Protein AF-A0AB74CRZ7-F1 (afdb_monomer)

Radius of gyration: 23.8 Å; Cα contacts (8 Å, |Δi|>4): 41; chains: 1; bounding box: 51×30×82 Å

Foldseek 3Di:
DPPPPPVVVVVVVVVVVVCVPPPPPDPDPPDVCVVVPQDPVRLVVLVVVLLVVCVVVLQQDPVVSQVVCPDPPHDPPNNVSCPPPCVVVSHVSSPVSVVVVVVVVVVVD

pLDDT: mean 73.15, std 17.78, range [40.53, 93.25]

Organism: Enterococcus faecium (NCBI:txid1352)

Secondary structure (DSSP, 8-state):
--SSHHHHHHHHHHHHHHGGGS-----SS--HHHHS---HHHHHHHHHHHHHHHHHTT---HHHHHHHHTSTTSPTTHHHHHHTT-HHHHHHHHHHHHHHHHHHHHHT-

Mean predicted aligned error: 14.37 Å

Solvent-accessible surface area (backbone atoms only — not comparable to full-atom values): 6607 Å² total; per-residue (Å²): 144,75,79,71,64,64,62,56,53,53,53,53,52,52,53,57,63,62,53,74,74,54,82,82,79,65,71,88,82,56,58,66,62,71,77,66,47,70,50,80,66,52,52,52,49,54,52,50,52,52,52,49,51,38,61,77,68,64,43,57,47,66,62,64,55,50,56,49,47,74,37,94,84,40,68,86,66,50,54,58,52,45,70,57,90,39,38,67,60,54,47,53,51,26,47,48,51,43,53,53,53,52,54,54,65,61,71,77,110

Nearest PDB structures (foldseek):
  4u87-assembly1_A-2  TM=7.394E-01  e=2.877E-01  Streptococcus agalactiae
  3dky-assembly1_D  TM=7.103E-01  e=3.057E-01  Streptococcus agalactiae

Sequence (109 aa):
MFFYYSTLFDSRFKTLQQNHNADIETFGGFDLESCLALSTGDKRQALRDMLAFISENEIMHLKDFADYRMSEEAPAGWFELLTERNTLFIKEYIKSNWQKQQNLRGSEK

InterPro domains:
  IPR053923 Replication protein RepB, C-terminal domain [PF21861] (40-99)

Structure (mmCIF, N/CA/C/O backbone):
data_AF-A0AB74CRZ7-F1
#
_entry.id   AF-A0AB74CRZ7-F1
#
loop_
_atom_site.group_PDB
_atom_site.id
_atom_site.type_symbol
_atom_site.label_atom_id
_atom_site.label_alt_id
_atom_site.label_comp_id
_atom_site.label_asym_id
_atom_site.label_entity_id
_atom_site.label_seq_id
_atom_site.pdbx_PDB_ins_code
_atom_site.Cartn_x
_atom_site.Cartn_y
_atom_site.Cartn_z
_atom_site.occupancy
_atom_site.B_iso_or_equiv
_atom_site.auth_seq_id
_atom_site.auth_comp_id
_atom_site.auth_asym_id
_atom_site.auth_atom_id
_atom_site.pdbx_PDB_model_num
ATOM 1 N N . MET A 1 1 ? 14.465 -19.702 -58.037 1.00 49.44 1 MET A N 1
ATOM 2 C CA . MET A 1 1 ? 15.405 -18.879 -57.246 1.00 49.44 1 MET A CA 1
ATOM 3 C C . MET A 1 1 ? 14.619 -18.004 -56.261 1.00 49.44 1 MET A C 1
ATOM 5 O O . MET A 1 1 ? 14.553 -16.807 -56.449 1.00 49.44 1 MET A O 1
ATOM 9 N N . PHE A 1 2 ? 13.959 -18.600 -55.256 1.00 44.34 2 PHE A N 1
ATOM 10 C CA . PHE A 1 2 ? 13.186 -17.861 -54.229 1.00 44.34 2 PHE A CA 1
ATOM 11 C C . PHE A 1 2 ? 13.250 -18.494 -52.821 1.00 44.34 2 PHE A C 1
ATOM 13 O O . PHE A 1 2 ? 12.661 -17.969 -51.886 1.00 44.34 2 PHE A O 1
ATOM 20 N N . PHE A 1 3 ? 14.003 -19.583 -52.627 1.00 40.53 3 PHE A N 1
ATOM 21 C CA . PHE A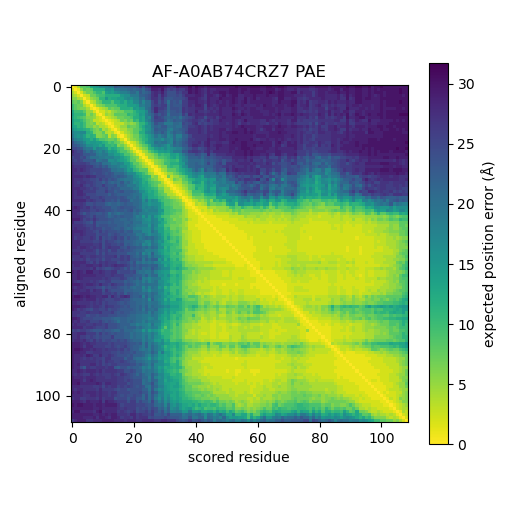 1 3 ? 14.026 -20.320 -51.352 1.00 40.53 3 PHE A CA 1
ATOM 22 C C . PHE A 1 3 ? 15.153 -19.909 -50.385 1.00 40.53 3 PHE A C 1
ATOM 24 O O . PHE A 1 3 ? 15.201 -20.412 -49.270 1.00 40.53 3 PHE A O 1
ATOM 31 N N . TYR A 1 4 ? 16.039 -18.980 -50.765 1.00 46.47 4 TYR A N 1
ATOM 32 C CA . TYR A 1 4 ? 17.179 -18.575 -49.921 1.00 46.47 4 TYR A CA 1
ATOM 33 C C . TYR A 1 4 ? 16.879 -17.430 -48.938 1.00 46.47 4 TYR A C 1
ATOM 35 O O . TYR A 1 4 ? 17.609 -17.260 -47.967 1.00 46.47 4 TYR A O 1
ATOM 43 N N . TYR A 1 5 ? 15.811 -16.651 -49.143 1.00 46.53 5 TYR A N 1
ATOM 44 C CA . TYR A 1 5 ? 15.523 -15.493 -48.283 1.00 46.53 5 TYR A CA 1
ATOM 45 C C . TYR A 1 5 ? 14.850 -15.857 -46.950 1.00 46.53 5 TYR A C 1
ATOM 47 O O . TYR A 1 5 ? 14.971 -15.106 -45.986 1.00 46.53 5 TYR A O 1
ATOM 55 N N . SER A 1 6 ? 14.175 -17.010 -46.862 1.00 50.03 6 SER A N 1
ATOM 56 C CA . SER A 1 6 ? 13.414 -17.389 -45.662 1.00 50.03 6 SER A CA 1
ATOM 57 C C . SER A 1 6 ? 14.305 -17.863 -44.509 1.00 50.03 6 SER A C 1
ATOM 59 O O . SER A 1 6 ? 14.025 -17.539 -43.360 1.00 50.03 6 SER A O 1
ATOM 61 N N . THR A 1 7 ? 15.397 -18.574 -44.794 1.00 50.66 7 THR A N 1
ATOM 62 C CA . THR A 1 7 ? 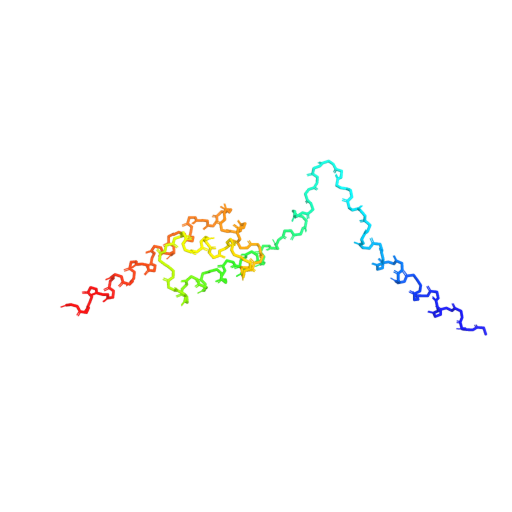16.315 -19.092 -43.760 1.00 50.66 7 THR A CA 1
ATOM 63 C C . THR A 1 7 ? 17.274 -18.023 -43.234 1.00 50.66 7 THR A C 1
ATOM 65 O O . THR A 1 7 ? 17.690 -18.068 -42.074 1.00 50.66 7 THR A O 1
ATOM 68 N N . LEU A 1 8 ? 17.599 -17.025 -44.064 1.00 55.84 8 LEU A N 1
ATOM 69 C CA . LEU A 1 8 ? 18.451 -15.904 -43.674 1.00 55.84 8 LEU A CA 1
ATOM 70 C C . LEU A 1 8 ? 17.721 -14.931 -42.732 1.00 55.84 8 LEU A C 1
ATOM 72 O O . LEU A 1 8 ? 18.338 -14.398 -41.814 1.00 55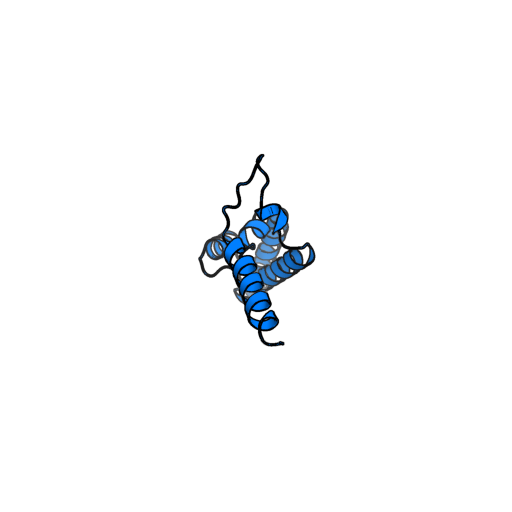.84 8 LEU A O 1
ATOM 76 N N . PHE A 1 9 ? 16.413 -14.725 -42.925 1.00 52.53 9 PHE A N 1
ATOM 77 C CA . PHE A 1 9 ? 15.594 -13.892 -42.037 1.00 52.53 9 PHE A CA 1
ATOM 78 C C . PHE A 1 9 ? 15.482 -14.500 -40.628 1.00 52.53 9 PHE A C 1
ATOM 80 O O . PHE A 1 9 ? 15.709 -13.806 -39.638 1.00 52.53 9 PHE A O 1
ATOM 87 N N . ASP A 1 10 ? 15.243 -15.812 -40.547 1.00 55.56 10 ASP A N 1
ATOM 88 C CA . ASP A 1 10 ? 15.137 -16.553 -39.283 1.00 55.56 10 ASP A CA 1
ATOM 89 C C . ASP A 1 10 ? 16.464 -16.575 -38.501 1.00 55.56 10 ASP A C 1
ATOM 91 O O . ASP A 1 10 ? 16.511 -16.285 -37.304 1.00 55.56 10 ASP A O 1
ATOM 95 N N . SER A 1 11 ? 17.582 -16.792 -39.205 1.00 54.06 11 SER A N 1
ATOM 96 C CA . SER A 1 11 ? 18.915 -16.812 -38.587 1.00 54.06 11 SER A CA 1
ATOM 97 C C . SER A 1 11 ? 19.299 -15.459 -37.976 1.00 54.06 11 SER A C 1
ATOM 99 O O . SER A 1 11 ? 19.891 -15.422 -36.897 1.00 54.06 11 SER A O 1
ATOM 101 N N . ARG A 1 12 ? 18.928 -14.337 -38.617 1.00 55.69 12 ARG A N 1
ATOM 102 C CA . ARG A 1 12 ? 19.191 -12.992 -38.072 1.00 55.69 12 ARG A CA 1
ATOM 103 C C . ARG A 1 12 ? 18.328 -12.676 -36.853 1.00 55.69 12 ARG A C 1
ATOM 105 O O . ARG A 1 12 ? 18.826 -12.054 -35.914 1.00 55.69 12 ARG A O 1
ATOM 112 N N . PHE A 1 13 ? 17.079 -13.135 -36.829 1.00 54.59 13 PHE A N 1
ATOM 113 C CA . PHE A 1 13 ? 16.198 -12.963 -35.672 1.00 54.59 13 PHE A CA 1
ATOM 114 C C . PHE A 1 13 ? 16.705 -13.761 -34.462 1.00 54.59 13 PHE A C 1
ATOM 116 O O . PHE A 1 13 ? 16.765 -13.246 -33.346 1.00 54.59 13 PHE A O 1
ATOM 123 N N . LYS A 1 14 ? 17.203 -14.978 -34.704 1.00 51.62 14 LYS A N 1
ATOM 124 C CA . LYS A 1 14 ? 17.791 -15.833 -33.668 1.00 51.62 14 LYS A CA 1
ATOM 125 C C . LYS A 1 14 ? 19.090 -15.262 -33.087 1.00 51.62 14 LYS A C 1
ATOM 127 O O . LYS A 1 14 ? 19.294 -15.337 -31.878 1.00 51.62 14 LYS A O 1
ATOM 132 N N . THR A 1 15 ? 19.929 -14.616 -33.907 1.00 47.97 15 THR A N 1
ATOM 133 C CA . THR A 1 15 ? 21.114 -13.892 -33.407 1.00 47.97 15 THR A CA 1
ATOM 134 C C . THR A 1 15 ? 20.766 -12.630 -32.616 1.00 47.97 15 THR A C 1
ATOM 136 O O . THR A 1 15 ? 21.487 -12.295 -31.682 1.00 47.97 15 THR A O 1
ATOM 139 N N . LEU A 1 16 ? 19.668 -11.935 -32.933 1.00 50.59 16 LEU A N 1
ATOM 140 C CA . LEU A 1 16 ? 19.217 -10.787 -32.133 1.00 50.59 16 LEU A CA 1
ATOM 141 C C . LEU A 1 16 ? 18.705 -11.238 -30.760 1.00 50.59 16 LEU A C 1
ATOM 143 O O . LEU A 1 16 ? 19.012 -10.604 -29.757 1.00 50.59 16 LEU A O 1
ATOM 147 N N . GLN A 1 17 ? 17.999 -12.369 -30.704 1.00 50.69 17 GLN A N 1
ATOM 148 C CA . GLN A 1 17 ? 17.476 -12.914 -29.452 1.00 50.69 17 GLN A CA 1
ATOM 149 C C . GLN A 1 17 ? 18.581 -13.497 -28.549 1.00 50.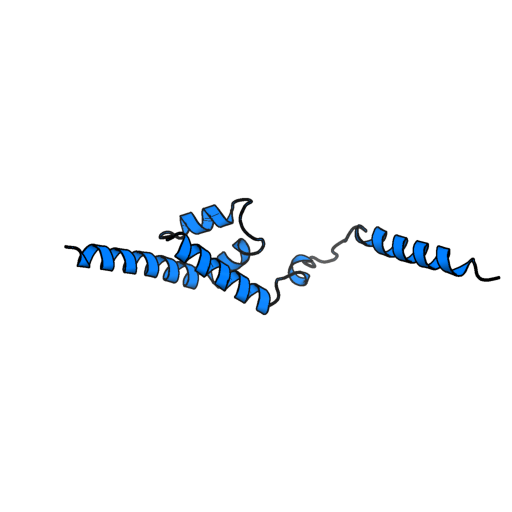69 17 GLN A C 1
ATOM 151 O O . GLN A 1 17 ? 18.500 -13.367 -27.332 1.00 50.69 17 GLN A O 1
ATOM 156 N N . GLN A 1 18 ? 19.642 -14.091 -29.117 1.00 45.41 18 GLN A N 1
ATOM 157 C CA . GLN A 1 18 ? 20.776 -14.602 -28.329 1.00 45.41 18 GLN A CA 1
ATOM 158 C C . GLN A 1 18 ? 21.708 -13.515 -27.773 1.00 45.41 18 GLN A C 1
ATOM 160 O O . GLN A 1 18 ? 22.379 -13.766 -26.777 1.00 45.41 18 GLN A O 1
ATOM 165 N N . ASN A 1 19 ? 21.729 -12.308 -28.348 1.00 44.28 19 ASN A N 1
ATOM 166 C CA . ASN A 1 19 ? 22.524 -11.195 -27.812 1.00 44.28 19 ASN A CA 1
ATOM 167 C C . ASN A 1 19 ? 21.872 -10.499 -26.608 1.00 44.28 19 ASN A C 1
ATOM 169 O O . ASN A 1 19 ? 22.483 -9.609 -26.025 1.00 44.28 19 ASN A O 1
ATOM 173 N N . HIS A 1 20 ? 20.664 -10.900 -26.193 1.00 46.53 20 HIS A N 1
ATOM 174 C CA . HIS A 1 20 ? 20.037 -10.306 -25.011 1.00 46.53 20 HIS A CA 1
ATOM 175 C C . HIS A 1 20 ? 20.680 -10.757 -23.686 1.00 46.53 20 HIS A C 1
ATOM 177 O O . HIS A 1 20 ? 20.440 -10.132 -22.658 1.00 46.53 20 HIS A O 1
ATOM 183 N N . ASN A 1 21 ? 21.534 -11.788 -23.737 1.00 46.75 21 ASN A N 1
ATOM 184 C CA . ASN A 1 21 ? 22.346 -12.270 -22.617 1.00 46.75 21 ASN A CA 1
ATOM 185 C C . ASN A 1 21 ? 23.833 -11.895 -22.773 1.00 46.75 21 ASN A C 1
ATOM 187 O O . ASN A 1 21 ? 24.687 -12.530 -22.159 1.00 46.75 21 ASN A O 1
ATOM 191 N N . ALA A 1 22 ? 24.158 -10.932 -23.643 1.00 47.00 22 ALA A N 1
ATOM 192 C CA . ALA A 1 22 ? 25.505 -10.384 -23.709 1.00 47.00 22 ALA A CA 1
ATOM 193 C C . ALA A 1 22 ? 25.770 -9.589 -22.425 1.00 47.00 22 ALA A C 1
ATOM 195 O O . ALA A 1 22 ? 24.954 -8.744 -22.058 1.00 47.00 22 ALA A O 1
ATOM 196 N N . ASP A 1 23 ? 26.884 -9.902 -21.762 1.00 49.09 23 ASP A N 1
ATOM 197 C CA . ASP A 1 23 ? 27.401 -9.229 -20.572 1.00 49.09 23 ASP A CA 1
ATOM 198 C C . ASP A 1 23 ? 27.146 -7.718 -20.629 1.00 49.09 23 ASP A C 1
ATOM 200 O O . ASP A 1 23 ? 27.758 -6.984 -21.411 1.00 49.09 23 ASP A O 1
ATOM 204 N N . ILE A 1 24 ? 26.205 -7.251 -19.806 1.00 53.56 24 ILE A N 1
ATOM 205 C CA . ILE A 1 24 ? 25.954 -5.825 -19.631 1.00 53.56 24 ILE A CA 1
ATOM 206 C C . ILE A 1 24 ? 27.074 -5.301 -18.732 1.00 53.56 24 ILE A C 1
ATOM 208 O O . ILE A 1 24 ? 26.947 -5.249 -17.511 1.00 53.56 24 ILE A O 1
ATOM 212 N N . GLU A 1 25 ? 28.204 -4.938 -19.335 1.00 54.19 25 GLU A N 1
ATOM 213 C CA . GLU A 1 25 ? 29.272 -4.234 -18.631 1.00 54.19 25 GLU A CA 1
ATOM 214 C C . GLU A 1 25 ? 28.845 -2.779 -18.388 1.00 54.19 25 GLU A C 1
ATOM 216 O O . GLU A 1 25 ? 28.848 -1.928 -19.281 1.00 54.19 25 GLU A O 1
ATOM 221 N N . THR A 1 26 ? 28.448 -2.477 -17.151 1.00 45.94 26 THR A N 1
ATOM 222 C CA . THR A 1 26 ? 28.147 -1.111 -16.714 1.00 45.94 26 THR A CA 1
ATOM 223 C C . THR A 1 26 ? 29.447 -0.317 -16.570 1.00 45.94 26 THR A C 1
ATOM 225 O O . THR A 1 26 ? 30.165 -0.448 -15.577 1.00 45.94 26 THR A O 1
ATOM 228 N N . PHE A 1 27 ? 29.763 0.544 -17.536 1.00 48.69 27 PHE A N 1
ATOM 229 C CA . PHE A 1 27 ? 30.861 1.503 -17.397 1.00 48.69 27 PHE A CA 1
ATOM 230 C C . PHE A 1 27 ? 30.405 2.726 -16.581 1.00 48.69 27 PHE A C 1
ATOM 232 O O . PHE A 1 27 ? 29.407 3.365 -16.902 1.00 48.69 27 PHE A O 1
ATOM 239 N N . GLY A 1 28 ? 31.156 3.079 -15.530 1.00 49.94 28 GLY A N 1
ATOM 240 C CA . GLY A 1 28 ? 31.036 4.381 -14.854 1.00 49.94 28 GLY A CA 1
ATOM 241 C C . GLY A 1 28 ? 29.961 4.519 -13.768 1.00 49.94 28 GLY A C 1
ATOM 242 O O . GLY A 1 28 ? 29.515 5.635 -13.520 1.00 49.94 28 GLY A O 1
ATOM 243 N N . GLY A 1 29 ? 29.539 3.430 -13.112 1.00 53.00 29 GLY A N 1
ATOM 244 C CA . GLY A 1 29 ? 28.496 3.498 -12.071 1.00 53.00 29 GLY A CA 1
ATOM 245 C C . GLY A 1 29 ? 27.102 3.793 -12.631 1.00 53.00 29 GLY A C 1
ATOM 246 O O . GLY A 1 29 ? 26.237 4.298 -11.920 1.00 53.00 29 GLY A O 1
ATOM 247 N N . PHE A 1 30 ? 26.906 3.515 -13.922 1.00 47.53 30 PHE A N 1
ATOM 248 C CA . PHE A 1 30 ? 25.617 3.600 -14.584 1.00 47.53 30 PHE A CA 1
ATOM 249 C C . PHE A 1 30 ? 24.687 2.526 -14.017 1.00 47.53 30 PHE A C 1
ATOM 251 O O . PHE A 1 30 ? 24.899 1.332 -14.230 1.00 47.53 30 PHE A O 1
ATOM 258 N N . ASP A 1 31 ? 23.687 2.970 -13.265 1.00 54.94 31 ASP A N 1
ATOM 259 C CA . ASP A 1 31 ? 22.699 2.106 -12.641 1.00 54.94 31 ASP A CA 1
ATOM 260 C C . ASP A 1 31 ? 21.628 1.706 -13.665 1.00 54.94 31 ASP A C 1
ATOM 262 O O . ASP A 1 31 ? 20.781 2.515 -14.055 1.00 54.94 31 ASP A O 1
ATOM 266 N N . LEU A 1 32 ? 21.687 0.458 -14.134 1.00 48.12 32 LEU A N 1
ATOM 267 C CA . LEU A 1 32 ? 20.711 -0.092 -15.076 1.00 48.12 32 LEU A CA 1
ATOM 268 C C . LEU A 1 32 ? 19.295 -0.118 -14.462 1.00 48.12 32 LEU A C 1
ATOM 270 O O . LEU A 1 32 ? 18.318 0.064 -15.191 1.00 48.12 32 LEU A O 1
ATOM 274 N N . GLU A 1 33 ? 19.190 -0.242 -13.132 1.00 53.44 33 GLU A N 1
ATOM 275 C CA . GLU A 1 33 ? 17.927 -0.202 -12.377 1.00 53.44 33 GLU A CA 1
ATOM 276 C C . GLU A 1 33 ? 17.233 1.158 -12.501 1.00 53.44 33 GLU A C 1
ATOM 278 O O . GLU A 1 33 ? 16.015 1.225 -12.630 1.00 53.44 33 GLU A O 1
ATOM 283 N N . SER A 1 34 ? 17.987 2.259 -12.570 1.00 53.56 34 SER A N 1
ATOM 284 C CA . SER A 1 34 ? 17.441 3.602 -12.819 1.00 53.56 34 SER A CA 1
ATOM 285 C C . SER A 1 34 ? 16.768 3.718 -14.195 1.00 53.56 34 SER A C 1
ATOM 287 O O . SER A 1 34 ? 15.791 4.450 -14.362 1.00 53.56 34 SER A O 1
ATOM 289 N N . CYS A 1 35 ? 17.248 2.957 -15.185 1.00 44.66 35 CYS A N 1
ATOM 290 C CA . CYS A 1 35 ? 16.675 2.908 -16.532 1.00 44.66 35 CYS A CA 1
ATOM 291 C C . CYS A 1 35 ? 15.438 1.990 -16.607 1.00 44.66 35 CYS A C 1
ATOM 293 O O . CYS A 1 35 ? 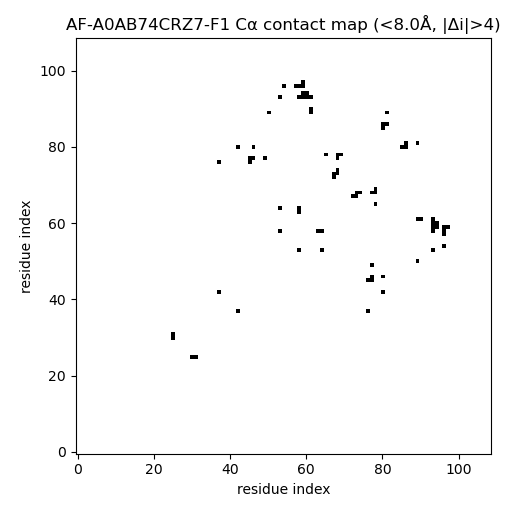14.542 2.216 -17.418 1.00 44.66 35 CYS A O 1
ATOM 295 N N . LEU A 1 36 ? 15.377 0.983 -15.729 1.00 52.53 36 LEU A N 1
ATOM 296 C CA . LEU A 1 36 ? 14.225 0.100 -15.513 1.00 52.53 36 LEU A CA 1
ATOM 297 C C . LEU A 1 36 ? 13.274 0.617 -14.422 1.00 52.53 36 LEU A C 1
ATOM 299 O O . LEU A 1 36 ? 12.282 -0.041 -14.103 1.00 52.53 36 LEU A O 1
ATOM 303 N N . ALA A 1 37 ? 13.561 1.793 -13.856 1.00 61.94 37 ALA A N 1
ATOM 304 C CA . ALA A 1 37 ? 12.792 2.364 -12.771 1.00 61.94 37 ALA A CA 1
ATOM 305 C C . ALA A 1 37 ? 11.329 2.492 -13.193 1.00 61.94 37 ALA A C 1
ATOM 307 O O . ALA A 1 37 ? 11.016 3.074 -14.235 1.00 61.94 37 ALA A O 1
ATOM 308 N N . LEU A 1 38 ? 10.438 1.967 -12.345 1.00 63.00 38 LEU A N 1
ATOM 309 C CA . LEU A 1 38 ? 8.991 2.055 -12.519 1.00 63.00 38 LEU A CA 1
ATOM 310 C C . LEU A 1 38 ? 8.602 3.458 -12.989 1.00 63.00 38 LEU A C 1
ATOM 312 O O . LEU A 1 38 ? 9.003 4.462 -12.377 1.00 63.00 38 LEU A O 1
ATOM 316 N N . SER A 1 39 ? 7.805 3.536 -14.058 1.00 70.50 39 SER A N 1
ATOM 317 C CA . SER A 1 39 ? 7.331 4.826 -14.545 1.00 70.50 39 SER A CA 1
ATOM 318 C C . SER A 1 39 ? 6.573 5.544 -13.426 1.00 70.50 39 SER A C 1
ATOM 320 O O . SER A 1 39 ? 6.054 4.933 -12.487 1.00 70.50 39 SER A O 1
ATOM 322 N N . THR A 1 40 ? 6.440 6.870 -13.503 1.00 72.12 40 THR A N 1
ATOM 323 C CA . THR A 1 40 ? 5.663 7.604 -12.488 1.00 72.12 40 THR A CA 1
ATOM 324 C C . THR A 1 40 ? 4.201 7.125 -12.414 1.00 72.12 40 THR A C 1
ATOM 326 O O . THR A 1 40 ? 3.541 7.322 -11.393 1.00 72.12 40 THR A O 1
ATOM 329 N N . GLY A 1 41 ? 3.676 6.511 -13.481 1.00 74.62 41 GLY A N 1
ATOM 330 C CA . GLY A 1 41 ? 2.374 5.841 -13.477 1.00 74.62 41 GLY A CA 1
ATOM 331 C C . GLY A 1 41 ? 2.390 4.568 -12.633 1.00 74.62 41 GLY A C 1
ATOM 332 O O . GLY A 1 41 ? 1.561 4.427 -11.731 1.00 74.62 41 GLY A O 1
ATOM 333 N N . ASP A 1 42 ? 3.383 3.711 -12.856 1.00 79.38 42 ASP A N 1
ATOM 334 C CA . ASP A 1 42 ? 3.523 2.421 -12.173 1.00 79.38 42 ASP A CA 1
ATOM 335 C C . ASP A 1 42 ? 3.785 2.601 -10.677 1.00 79.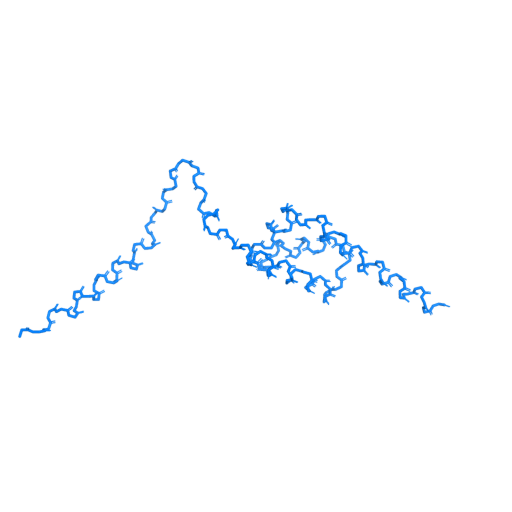38 42 ASP A C 1
ATOM 337 O O . ASP A 1 42 ? 3.154 1.942 -9.855 1.00 79.38 42 ASP A O 1
ATOM 341 N N . LYS A 1 43 ? 4.605 3.593 -10.296 1.00 82.31 43 LYS A N 1
ATOM 342 C CA . LYS A 1 43 ? 4.827 3.951 -8.883 1.00 82.31 43 LYS A CA 1
ATOM 343 C C . LYS A 1 43 ? 3.526 4.332 -8.169 1.00 82.31 43 LYS A C 1
ATOM 345 O O . LYS A 1 43 ? 3.313 3.967 -7.016 1.00 82.31 43 LYS A O 1
ATOM 350 N N . ARG A 1 44 ? 2.636 5.072 -8.844 1.00 84.12 44 ARG A N 1
ATOM 351 C CA . ARG A 1 44 ? 1.332 5.459 -8.277 1.00 84.12 44 ARG A CA 1
ATOM 352 C C . ARG A 1 44 ? 0.370 4.282 -8.189 1.00 84.12 44 ARG A C 1
ATOM 354 O O . ARG A 1 44 ? -0.426 4.254 -7.255 1.00 84.12 44 ARG A O 1
ATOM 361 N N . GLN A 1 45 ? 0.399 3.366 -9.156 1.00 87.12 45 GLN A N 1
ATOM 362 C CA . GLN A 1 45 ? -0.422 2.158 -9.104 1.00 87.12 45 GLN A CA 1
ATOM 363 C C . GLN A 1 45 ? 0.033 1.254 -7.960 1.00 87.12 45 GLN A C 1
ATOM 365 O O . GLN A 1 45 ? -0.778 0.951 -7.096 1.00 87.12 45 GLN A O 1
ATOM 370 N N . ALA A 1 46 ? 1.332 0.973 -7.867 1.00 87.62 46 ALA A N 1
ATOM 371 C CA . ALA A 1 46 ? 1.901 0.200 -6.771 1.00 87.62 46 ALA A CA 1
ATOM 372 C C . ALA A 1 46 ? 1.577 0.818 -5.401 1.00 87.62 46 ALA A C 1
ATOM 374 O O . ALA A 1 46 ? 1.174 0.103 -4.492 1.00 87.62 46 ALA A O 1
ATOM 375 N N . LEU A 1 47 ? 1.638 2.149 -5.255 1.00 89.06 47 LEU A N 1
ATOM 376 C CA . LEU A 1 47 ? 1.219 2.806 -4.012 1.00 89.06 47 LEU A CA 1
ATOM 377 C C . LEU A 1 47 ? -0.272 2.588 -3.701 1.00 89.06 47 LEU A C 1
ATOM 379 O O . LEU A 1 47 ? -0.624 2.395 -2.541 1.00 89.06 47 LEU A O 1
ATOM 383 N N . ARG A 1 48 ? -1.164 2.614 -4.700 1.00 90.56 48 ARG A N 1
ATOM 384 C CA . ARG A 1 48 ? -2.586 2.293 -4.479 1.00 90.56 48 ARG A CA 1
ATOM 385 C C . ARG A 1 48 ? -2.760 0.848 -4.027 1.00 90.56 48 ARG A C 1
ATOM 387 O O . ARG A 1 48 ? -3.504 0.610 -3.080 1.00 90.56 48 ARG A O 1
ATOM 394 N N . ASP A 1 49 ? -2.041 -0.073 -4.655 1.00 92.19 49 ASP A N 1
ATOM 395 C CA . ASP A 1 49 ? -2.095 -1.497 -4.330 1.00 92.19 49 ASP A CA 1
ATOM 396 C C . ASP A 1 49 ? -1.564 -1.756 -2.905 1.00 92.19 49 ASP A C 1
ATOM 398 O O . ASP A 1 49 ? -2.161 -2.520 -2.148 1.00 92.19 49 ASP A O 1
ATOM 402 N N . MET A 1 50 ? -0.516 -1.032 -2.484 1.00 91.56 50 MET A N 1
ATOM 403 C CA . MET A 1 50 ? -0.015 -1.028 -1.102 1.00 91.56 50 MET A CA 1
ATOM 404 C C . MET A 1 50 ? -1.098 -0.625 -0.098 1.00 91.56 50 MET A C 1
ATOM 406 O O . MET A 1 50 ? -1.269 -1.288 0.924 1.00 91.56 50 MET A O 1
ATOM 410 N N . LEU A 1 51 ? -1.829 0.460 -0.370 1.00 92.31 51 LEU A N 1
ATOM 411 C CA . LEU A 1 51 ? -2.880 0.952 0.526 1.00 92.31 51 LEU A CA 1
ATOM 412 C C . LEU A 1 51 ? -4.078 -0.000 0.585 1.00 92.31 51 LEU A C 1
ATOM 414 O O . LEU A 1 51 ? -4.612 -0.226 1.671 1.00 92.31 51 LEU A O 1
ATOM 418 N N . ALA A 1 52 ? -4.474 -0.570 -0.557 1.00 93.25 52 ALA A N 1
ATOM 419 C CA . ALA A 1 52 ? -5.531 -1.575 -0.619 1.00 93.25 52 ALA A CA 1
ATOM 420 C C . ALA A 1 52 ? -5.167 -2.788 0.246 1.00 93.25 52 ALA A C 1
ATOM 422 O O . ALA A 1 52 ? -5.919 -3.136 1.154 1.00 93.25 52 ALA A O 1
ATOM 423 N N . PHE A 1 53 ? -3.954 -3.323 0.074 1.00 92.75 53 PHE A N 1
ATOM 424 C CA . PHE A 1 53 ? -3.454 -4.439 0.873 1.00 92.75 53 PHE A CA 1
ATOM 425 C C . PHE A 1 53 ? -3.454 -4.131 2.378 1.00 92.75 53 PHE A C 1
ATOM 427 O O . PHE A 1 53 ? -3.902 -4.954 3.176 1.00 92.75 53 PHE A O 1
ATOM 434 N N . ILE A 1 54 ? -2.990 -2.942 2.782 1.00 93.19 54 ILE A N 1
ATOM 435 C CA . ILE A 1 54 ? -3.000 -2.507 4.189 1.00 93.19 54 ILE A CA 1
ATOM 436 C C . ILE A 1 54 ? -4.423 -2.477 4.756 1.00 93.19 54 ILE A C 1
ATOM 438 O O . ILE A 1 54 ? -4.633 -2.887 5.897 1.00 93.19 54 ILE A O 1
ATOM 442 N N . SER A 1 55 ? -5.390 -1.974 3.986 1.00 90.81 55 SER A N 1
ATOM 443 C CA . SER A 1 55 ? -6.782 -1.882 4.427 1.00 90.81 55 SER A CA 1
ATOM 444 C C . SER A 1 55 ? -7.464 -3.247 4.494 1.00 90.81 55 SER A C 1
ATOM 446 O O . SER A 1 55 ? -8.204 -3.492 5.440 1.00 90.81 55 SER A O 1
ATOM 448 N N . GLU A 1 56 ? -7.243 -4.113 3.507 1.00 92.44 56 GLU A N 1
ATOM 449 C CA . GLU A 1 56 ? -7.866 -5.440 3.415 1.00 92.44 56 GLU A CA 1
ATOM 450 C C . GLU A 1 56 ? -7.364 -6.389 4.503 1.00 92.44 56 GLU A C 1
ATOM 452 O O . GLU A 1 56 ? -8.143 -7.153 5.065 1.00 92.44 56 GLU A O 1
ATOM 457 N N . ASN A 1 57 ? -6.075 -6.300 4.839 1.00 90.69 57 ASN A N 1
ATOM 458 C CA . ASN A 1 57 ? -5.446 -7.114 5.881 1.00 90.69 57 ASN A CA 1
ATOM 459 C C . ASN A 1 57 ? -5.478 -6.443 7.263 1.00 90.69 57 ASN A C 1
ATOM 461 O O . ASN A 1 57 ? -4.839 -6.930 8.192 1.00 90.69 57 ASN A O 1
ATOM 465 N N . GLU A 1 58 ? -6.176 -5.308 7.391 1.00 90.56 58 GLU A N 1
ATOM 466 C CA . GLU A 1 58 ? -6.305 -4.538 8.632 1.00 90.56 58 GLU A CA 1
ATOM 467 C C . GLU A 1 58 ? -4.966 -4.282 9.342 1.00 90.56 58 GLU A C 1
ATOM 469 O O . GLU A 1 58 ? -4.853 -4.364 10.568 1.00 90.56 58 GLU A O 1
ATOM 474 N N . ILE A 1 59 ? -3.923 -3.963 8.574 1.00 91.12 59 ILE A N 1
ATOM 475 C CA . ILE A 1 59 ? -2.587 -3.799 9.141 1.00 91.12 59 ILE A CA 1
ATOM 476 C C . ILE A 1 59 ? -2.566 -2.562 10.042 1.00 91.12 59 ILE A C 1
ATOM 478 O O . ILE A 1 59 ? -2.844 -1.444 9.602 1.00 91.12 59 ILE A O 1
ATOM 482 N N . MET A 1 60 ? -2.203 -2.771 11.310 1.00 89.88 60 MET A N 1
ATOM 483 C CA . MET A 1 60 ? -2.174 -1.734 12.350 1.00 89.88 60 MET A CA 1
ATOM 484 C C . MET A 1 60 ? -0.764 -1.240 12.686 1.00 89.88 60 MET A C 1
ATOM 486 O O . MET A 1 60 ? -0.613 -0.184 13.308 1.00 89.88 60 MET A O 1
ATOM 490 N N . HIS A 1 61 ? 0.276 -1.971 12.278 1.00 88.50 61 HIS A N 1
ATOM 491 C CA . HIS A 1 61 ? 1.662 -1.603 12.539 1.00 88.50 61 HIS A CA 1
ATOM 492 C C . HIS A 1 61 ? 2.496 -1.611 11.264 1.00 88.50 61 HIS A C 1
ATOM 494 O O . HIS A 1 61 ? 2.438 -2.528 10.450 1.00 88.50 61 HIS A O 1
ATOM 500 N N . LEU A 1 62 ? 3.341 -0.586 11.122 1.00 87.56 62 LEU A N 1
ATOM 501 C CA . LEU A 1 62 ? 4.260 -0.477 9.989 1.00 87.56 62 LEU A CA 1
ATOM 502 C C . LEU A 1 62 ? 5.228 -1.667 9.916 1.00 87.56 62 LEU A C 1
ATOM 504 O O . LEU A 1 62 ? 5.595 -2.066 8.818 1.00 87.56 62 LEU A O 1
ATOM 508 N N . LYS A 1 63 ? 5.613 -2.236 11.069 1.00 88.94 63 LYS A N 1
ATOM 509 C CA . LYS A 1 63 ? 6.460 -3.432 11.141 1.00 88.94 63 LYS A CA 1
ATOM 510 C C . LYS A 1 63 ? 5.828 -4.599 10.386 1.00 88.94 63 LYS A C 1
ATOM 512 O O . LYS A 1 63 ? 6.492 -5.173 9.543 1.00 88.94 63 LYS A O 1
ATOM 517 N N . ASP A 1 64 ? 4.555 -4.891 10.633 1.00 90.12 64 ASP A N 1
ATOM 518 C CA . ASP A 1 64 ? 3.873 -6.030 10.007 1.00 90.12 64 ASP A CA 1
ATOM 519 C C . ASP A 1 64 ? 3.795 -5.857 8.483 1.00 90.12 64 ASP A C 1
ATOM 521 O O . ASP A 1 64 ? 4.008 -6.797 7.721 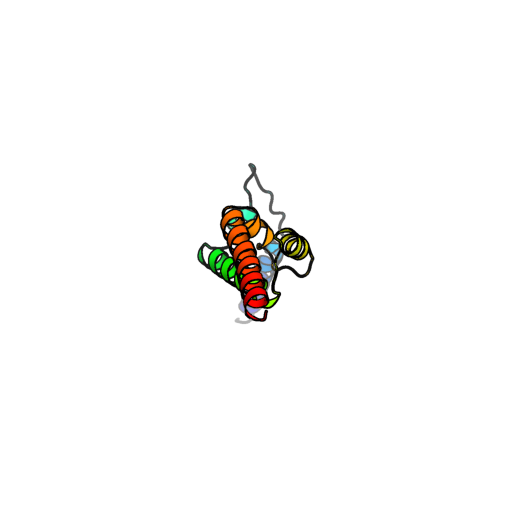1.00 90.12 64 ASP A O 1
ATOM 525 N N . PHE A 1 65 ? 3.574 -4.619 8.025 1.00 90.75 65 PHE A N 1
ATOM 526 C CA . PHE A 1 65 ? 3.630 -4.309 6.600 1.00 90.75 65 PHE A CA 1
ATOM 527 C C . PHE A 1 65 ? 5.045 -4.460 6.021 1.00 90.75 65 PHE A C 1
ATOM 529 O O . PHE A 1 65 ? 5.200 -5.000 4.928 1.00 90.75 65 PHE A O 1
ATOM 536 N N . ALA A 1 66 ? 6.072 -3.993 6.736 1.00 88.44 66 ALA A N 1
ATOM 537 C CA . ALA A 1 66 ? 7.467 -4.091 6.314 1.00 88.44 66 ALA A CA 1
ATOM 538 C C . ALA A 1 66 ? 7.964 -5.545 6.281 1.00 88.44 66 ALA A C 1
ATOM 540 O O . ALA A 1 66 ? 8.632 -5.925 5.325 1.00 88.44 66 ALA A O 1
ATOM 541 N N . ASP A 1 67 ? 7.581 -6.361 7.264 1.00 89.19 67 ASP A N 1
ATOM 542 C CA . ASP A 1 67 ? 7.903 -7.788 7.322 1.00 89.19 67 ASP A CA 1
ATOM 543 C C . ASP A 1 67 ? 7.304 -8.521 6.112 1.00 89.19 67 ASP A C 1
ATOM 545 O O . ASP A 1 67 ? 7.998 -9.302 5.464 1.00 89.19 67 ASP A O 1
ATOM 549 N N . TYR A 1 68 ? 6.056 -8.206 5.734 1.00 88.44 68 TYR A N 1
ATOM 550 C CA . TYR A 1 68 ? 5.480 -8.723 4.491 1.00 88.44 68 TYR A CA 1
ATOM 551 C C . TYR A 1 68 ? 6.269 -8.237 3.267 1.00 88.44 68 TYR A C 1
ATOM 553 O O . TYR A 1 68 ? 6.505 -9.011 2.351 1.00 88.44 68 TYR A O 1
ATOM 561 N N . ARG A 1 69 ? 6.695 -6.965 3.209 1.00 84.00 69 ARG A N 1
ATOM 562 C CA . ARG A 1 69 ? 7.466 -6.461 2.053 1.00 84.00 69 ARG A CA 1
ATOM 563 C C . ARG A 1 69 ? 8.807 -7.168 1.868 1.00 84.00 69 ARG A C 1
ATOM 565 O O . ARG A 1 69 ? 9.305 -7.191 0.751 1.00 84.00 69 ARG A O 1
ATOM 572 N N . MET A 1 70 ? 9.390 -7.683 2.946 1.00 82.19 70 MET A N 1
ATOM 573 C CA . MET A 1 70 ? 10.645 -8.435 2.916 1.00 82.19 70 MET A CA 1
ATOM 574 C C . MET A 1 70 ? 10.446 -9.920 2.572 1.00 82.19 70 MET A C 1
ATOM 576 O O . MET A 1 70 ? 11.435 -10.643 2.470 1.00 82.19 70 MET A O 1
ATOM 580 N N . SER A 1 71 ? 9.203 -10.391 2.411 1.00 84.12 71 SER A N 1
ATOM 581 C CA . SER A 1 71 ? 8.911 -11.767 2.004 1.00 84.12 71 SER A CA 1
ATOM 582 C C . SER A 1 71 ? 8.965 -11.934 0.482 1.00 84.12 71 SER A C 1
ATOM 584 O O . SER A 1 71 ? 8.799 -10.981 -0.279 1.00 84.12 71 SER A O 1
ATOM 586 N N . GLU A 1 72 ? 9.144 -13.175 0.025 1.00 77.81 72 GLU A N 1
ATOM 587 C CA . GLU A 1 72 ? 9.152 -13.526 -1.405 1.00 77.81 72 GLU A CA 1
ATOM 588 C C . GLU A 1 72 ? 7.777 -13.358 -2.083 1.00 77.81 72 GLU A C 1
ATOM 590 O O . GLU A 1 72 ? 7.670 -13.409 -3.305 1.00 77.81 72 GLU A O 1
ATOM 595 N N . GLU A 1 73 ? 6.714 -13.143 -1.302 1.00 81.00 73 GLU A N 1
ATOM 596 C CA . GLU A 1 73 ? 5.342 -12.982 -1.798 1.00 81.00 73 GLU A CA 1
ATOM 597 C C . GLU A 1 73 ? 5.030 -11.536 -2.211 1.00 81.00 73 GLU A C 1
ATOM 599 O O . GLU A 1 73 ? 4.018 -11.269 -2.866 1.00 81.00 73 GLU A O 1
ATOM 604 N N . ALA A 1 74 ? 5.879 -10.584 -1.821 1.00 79.31 74 ALA A N 1
ATOM 605 C CA . ALA A 1 74 ? 5.673 -9.177 -2.104 1.00 79.31 74 ALA A CA 1
ATOM 606 C C . ALA A 1 74 ? 5.932 -8.841 -3.584 1.00 79.31 74 ALA A C 1
ATOM 608 O O . ALA A 1 74 ? 6.973 -9.206 -4.132 1.00 79.31 74 ALA A O 1
ATOM 609 N N . PRO A 1 75 ? 5.047 -8.059 -4.236 1.00 81.19 75 PRO A N 1
ATOM 610 C CA . PRO A 1 75 ? 5.340 -7.526 -5.558 1.00 81.19 75 PRO A CA 1
ATOM 611 C C . PRO A 1 75 ? 6.623 -6.685 -5.579 1.00 81.19 75 PRO A C 1
ATOM 613 O O . PRO A 1 75 ? 6.869 -5.874 -4.678 1.00 81.19 75 PRO A O 1
ATOM 616 N N . ALA A 1 76 ? 7.411 -6.857 -6.642 1.00 79.25 76 ALA A N 1
ATOM 617 C CA . ALA A 1 76 ? 8.666 -6.142 -6.855 1.00 79.25 76 ALA A CA 1
ATOM 618 C C . ALA A 1 76 ? 8.466 -4.614 -6.849 1.00 79.25 76 ALA A C 1
ATOM 620 O O . ALA A 1 76 ? 7.456 -4.098 -7.337 1.00 79.25 76 ALA A O 1
ATOM 621 N N . GLY A 1 77 ? 9.426 -3.878 -6.285 1.00 79.50 77 GLY A N 1
ATOM 622 C CA . GLY A 1 77 ? 9.395 -2.415 -6.214 1.00 79.50 77 GLY A CA 1
ATOM 623 C C . GLY A 1 77 ? 8.624 -1.839 -5.021 1.00 79.50 77 GLY A C 1
ATOM 624 O O . GLY A 1 77 ? 8.717 -0.641 -4.750 1.00 79.50 77 GLY A O 1
ATOM 625 N N . TRP A 1 78 ? 7.842 -2.643 -4.283 1.00 86.69 78 TRP A N 1
ATOM 626 C CA . TRP A 1 78 ? 7.093 -2.127 -3.127 1.00 86.69 78 TRP A CA 1
ATOM 627 C C . TRP A 1 78 ? 8.005 -1.796 -1.942 1.00 86.69 78 TRP A C 1
ATOM 629 O O . TRP A 1 78 ? 7.668 -0.913 -1.152 1.00 86.69 78 TRP A O 1
ATOM 639 N N . PHE A 1 79 ? 9.142 -2.481 -1.801 1.00 84.50 79 PHE A N 1
ATOM 640 C CA . PHE A 1 79 ? 10.107 -2.206 -0.737 1.00 84.50 79 PHE A CA 1
ATOM 641 C C . PHE A 1 79 ? 10.776 -0.838 -0.935 1.00 84.50 79 PHE A C 1
ATOM 643 O O . PHE A 1 79 ? 10.825 -0.012 -0.021 1.00 84.50 79 PHE A O 1
ATOM 650 N N . GLU A 1 80 ? 11.202 -0.554 -2.158 1.00 83.56 80 GLU A N 1
ATOM 651 C CA . GLU A 1 80 ? 11.782 0.713 -2.586 1.00 83.56 80 GLU A CA 1
ATOM 652 C C . GLU A 1 80 ? 10.749 1.832 -2.413 1.00 83.56 80 GLU A C 1
ATOM 654 O O . GLU A 1 80 ? 11.002 2.835 -1.751 1.00 83.56 80 GLU A O 1
ATOM 659 N N . LEU A 1 81 ? 9.515 1.623 -2.883 1.00 84.75 81 LEU A N 1
ATOM 660 C CA . LEU A 1 81 ? 8.440 2.606 -2.719 1.00 84.75 81 LEU A CA 1
ATOM 661 C C . LEU A 1 81 ? 8.074 2.874 -1.257 1.00 84.75 81 LEU A C 1
ATOM 663 O O . LEU A 1 81 ? 7.708 4.010 -0.929 1.00 84.75 81 LEU A O 1
ATOM 667 N N . LEU A 1 82 ? 8.163 1.858 -0.391 1.00 84.88 82 LEU A N 1
ATOM 668 C CA . LEU A 1 82 ? 7.943 1.995 1.047 1.00 84.88 82 LEU A CA 1
ATOM 669 C C . LEU A 1 82 ? 9.041 2.831 1.704 1.00 84.88 82 LEU A C 1
ATOM 671 O O . LEU A 1 82 ? 8.728 3.629 2.586 1.00 84.88 82 LEU A O 1
ATOM 675 N N . THR A 1 83 ? 10.297 2.647 1.302 1.00 82.38 83 THR A N 1
ATOM 676 C CA . THR A 1 83 ? 11.488 3.238 1.940 1.00 82.38 83 THR A CA 1
ATOM 677 C C . THR A 1 83 ? 11.935 4.571 1.332 1.00 82.38 83 THR A C 1
ATOM 679 O O . THR A 1 83 ? 12.708 5.289 1.962 1.00 82.38 83 THR A O 1
ATOM 682 N N . GLU A 1 84 ? 11.423 4.940 0.153 1.00 82.38 84 GLU A N 1
ATOM 683 C CA . GLU A 1 84 ? 11.647 6.244 -0.481 1.00 82.38 84 GLU A CA 1
ATOM 684 C C . GLU A 1 84 ? 10.836 7.374 0.215 1.00 82.38 84 GLU A C 1
ATOM 686 O O . GLU A 1 84 ? 10.965 7.651 1.405 1.00 82.38 84 GLU A O 1
ATOM 691 N N . ARG A 1 85 ? 9.997 8.109 -0.530 1.00 77.06 85 ARG A N 1
ATOM 692 C CA . ARG A 1 85 ? 9.328 9.340 -0.073 1.00 77.06 85 ARG A CA 1
ATOM 693 C C . ARG A 1 85 ? 7.940 9.098 0.523 1.00 77.06 85 ARG A C 1
ATOM 695 O O . ARG A 1 85 ? 7.322 10.038 1.017 1.00 77.06 85 ARG A O 1
ATOM 702 N N . ASN A 1 86 ? 7.440 7.863 0.478 1.00 82.75 86 ASN A N 1
ATOM 703 C CA . ASN A 1 86 ? 6.061 7.543 0.858 1.00 82.75 86 ASN A CA 1
ATOM 704 C C . ASN A 1 86 ? 5.924 7.041 2.302 1.00 82.75 86 ASN A C 1
ATOM 706 O O . ASN A 1 86 ? 4.804 6.932 2.800 1.00 82.75 86 ASN A O 1
ATOM 710 N N . THR A 1 87 ? 7.032 6.767 3.001 1.00 85.44 87 THR A N 1
ATOM 711 C CA . THR A 1 87 ? 7.027 6.113 4.321 1.00 85.44 87 THR A CA 1
ATOM 712 C C . THR A 1 87 ? 6.175 6.854 5.349 1.00 85.44 87 THR A C 1
ATOM 714 O O . THR A 1 87 ? 5.411 6.231 6.084 1.00 85.44 87 THR A O 1
ATOM 717 N N . LEU A 1 88 ? 6.265 8.191 5.395 1.00 88.69 88 LEU A N 1
ATOM 718 C CA . LEU A 1 88 ? 5.479 9.002 6.331 1.00 88.69 88 LEU A CA 1
ATOM 719 C C . LEU A 1 88 ? 3.978 8.901 6.041 1.00 88.69 88 LEU A C 1
ATOM 721 O O . LEU A 1 88 ? 3.185 8.728 6.962 1.00 88.69 88 LEU A O 1
ATOM 725 N N . PHE A 1 89 ? 3.599 8.970 4.764 1.00 89.56 89 PHE A N 1
ATOM 726 C CA . PHE A 1 89 ? 2.206 8.856 4.348 1.00 89.56 89 PHE A CA 1
ATOM 727 C C . PHE A 1 89 ? 1.631 7.477 4.698 1.00 89.56 89 PHE A C 1
ATOM 729 O O . PHE A 1 89 ? 0.574 7.393 5.319 1.00 89.56 89 PHE A O 1
ATOM 736 N N . ILE A 1 90 ? 2.361 6.402 4.383 1.00 90.56 90 ILE A N 1
ATOM 737 C CA . ILE A 1 90 ? 1.956 5.022 4.694 1.00 90.56 90 ILE A CA 1
ATOM 738 C C . ILE A 1 90 ? 1.837 4.819 6.212 1.00 90.56 90 ILE A C 1
ATOM 740 O O . ILE A 1 90 ? 0.865 4.235 6.688 1.00 90.56 90 ILE A O 1
ATOM 744 N N . LYS A 1 91 ? 2.786 5.353 6.992 1.00 91.12 91 LYS A N 1
ATOM 745 C CA . LYS A 1 91 ? 2.750 5.293 8.458 1.00 91.12 91 LYS A CA 1
ATOM 746 C C . LYS A 1 91 ? 1.507 5.977 9.035 1.00 91.12 91 LYS A C 1
ATOM 748 O O . LYS A 1 91 ? 0.858 5.402 9.907 1.00 91.12 91 LYS A O 1
ATOM 753 N N . GLU A 1 92 ? 1.174 7.183 8.575 1.00 92.75 92 GLU A N 1
ATOM 754 C CA . GLU A 1 92 ? -0.020 7.892 9.053 1.00 92.75 92 GLU A CA 1
ATOM 755 C C . GLU A 1 92 ? -1.318 7.211 8.587 1.00 92.75 92 GLU A C 1
ATOM 757 O O . GLU A 1 92 ? -2.285 7.171 9.347 1.00 92.75 92 GLU A O 1
ATOM 762 N N . TYR A 1 93 ? -1.334 6.593 7.401 1.00 92.94 93 TYR A N 1
ATOM 763 C CA . TYR A 1 93 ? -2.468 5.790 6.936 1.00 92.94 93 TYR A CA 1
ATOM 764 C C . TYR A 1 93 ? -2.725 4.573 7.843 1.00 92.94 93 TYR A C 1
ATOM 766 O O . TYR A 1 93 ? -3.835 4.398 8.346 1.00 92.94 93 TYR A O 1
ATOM 774 N N . ILE A 1 94 ? -1.685 3.787 8.146 1.00 93.06 94 ILE A N 1
ATOM 775 C CA . ILE A 1 94 ? -1.763 2.642 9.074 1.00 93.06 94 ILE A CA 1
ATOM 776 C C . ILE A 1 94 ? -2.241 3.090 10.464 1.00 93.06 94 ILE A C 1
ATOM 778 O O . ILE A 1 94 ? -3.107 2.468 11.080 1.00 93.06 94 ILE A O 1
ATOM 782 N N . LYS A 1 95 ? -1.720 4.218 10.958 1.00 90.31 95 LYS A N 1
ATOM 783 C CA . LYS A 1 95 ? -2.148 4.798 12.235 1.00 90.31 95 LYS A CA 1
ATOM 784 C C . LYS A 1 95 ? -3.629 5.190 12.222 1.00 90.31 95 LYS A C 1
ATOM 786 O O . LYS A 1 95 ? -4.318 4.983 13.220 1.00 90.31 95 LYS A O 1
ATOM 791 N N . SER A 1 96 ? -4.124 5.729 11.108 1.00 90.56 96 SER A N 1
ATOM 792 C CA . SER A 1 96 ? -5.540 6.061 10.935 1.00 90.56 96 SER A CA 1
ATOM 793 C C . SER A 1 96 ? -6.432 4.814 10.991 1.00 90.56 96 SER A C 1
ATOM 795 O O . SER A 1 96 ? -7.462 4.847 11.668 1.00 90.56 96 SER A O 1
ATOM 797 N N . ASN A 1 97 ? -6.007 3.693 10.392 1.00 89.00 97 ASN A N 1
ATOM 798 C CA . ASN A 1 97 ? -6.715 2.410 10.504 1.00 89.00 97 ASN A CA 1
ATOM 799 C C . ASN A 1 97 ? -6.865 1.971 11.966 1.00 89.00 97 ASN A C 1
ATOM 801 O O . ASN A 1 97 ? -7.976 1.676 12.412 1.00 89.00 97 ASN A O 1
ATOM 805 N N . TRP A 1 98 ? -5.776 2.014 12.739 1.00 89.81 98 TRP A N 1
ATOM 806 C CA . TRP A 1 98 ? -5.815 1.688 14.166 1.00 89.81 98 TRP A CA 1
ATOM 807 C C . TRP A 1 98 ? -6.774 2.606 14.942 1.00 89.81 98 TRP A C 1
ATOM 809 O O . TRP A 1 98 ? -7.614 2.125 15.700 1.00 89.81 98 TRP A O 1
ATOM 819 N N . GLN A 1 99 ? -6.712 3.925 14.721 1.00 89.88 99 GLN A N 1
ATOM 820 C CA . GLN A 1 99 ? -7.608 4.888 15.382 1.00 89.88 99 GLN A CA 1
ATOM 821 C C . GLN A 1 99 ? -9.083 4.617 15.067 1.00 89.88 99 GLN A C 1
ATOM 823 O O . GLN A 1 99 ? -9.928 4.653 15.962 1.00 89.88 99 GLN A O 1
ATOM 828 N N . LYS A 1 100 ? -9.396 4.310 13.804 1.00 89.19 100 LYS A N 1
ATOM 829 C CA . LYS A 1 100 ? -10.754 3.966 13.373 1.00 89.19 100 LYS A CA 1
ATOM 830 C C . LYS A 1 100 ? -11.271 2.727 14.108 1.00 89.19 100 LYS A C 1
ATOM 832 O O . LYS A 1 100 ? -12.398 2.751 14.597 1.00 89.19 100 LYS A O 1
ATOM 837 N N . GLN A 1 101 ? -10.450 1.685 1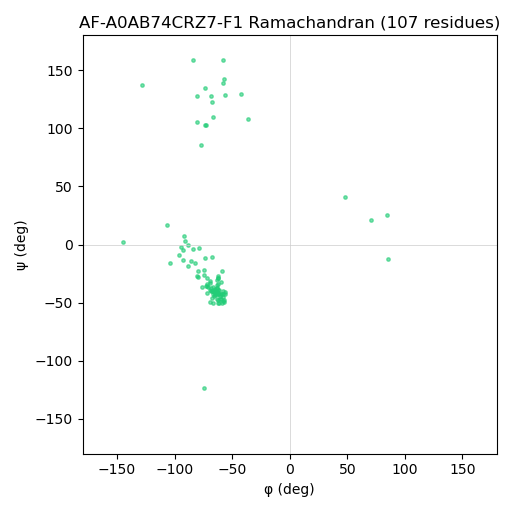4.248 1.00 85.94 101 GLN A N 1
ATOM 838 C CA . GLN A 1 101 ? -10.826 0.482 14.997 1.00 85.94 101 GLN A CA 1
ATOM 839 C C . GLN A 1 101 ? -11.040 0.748 16.494 1.00 85.94 101 GLN A C 1
ATOM 841 O O . GLN A 1 101 ? -11.982 0.213 17.079 1.00 85.94 101 GLN A O 1
ATOM 846 N N . GLN A 1 102 ? -10.217 1.596 17.122 1.00 87.25 102 GLN A N 1
ATOM 847 C CA . GLN A 1 102 ? -10.417 1.978 18.528 1.00 87.25 102 GLN A CA 1
ATOM 848 C C . GLN A 1 102 ? -11.740 2.727 18.735 1.00 87.25 102 GLN A C 1
ATOM 850 O O . GLN A 1 102 ? -12.462 2.444 19.690 1.00 87.25 102 GLN A O 1
ATOM 855 N N . ASN A 1 103 ? -12.091 3.634 17.819 1.00 86.31 103 ASN A N 1
ATOM 856 C CA . ASN A 1 103 ? -13.356 4.369 17.880 1.00 86.31 103 ASN A CA 1
ATOM 857 C C . ASN A 1 103 ? -14.572 3.441 17.742 1.00 86.31 103 ASN A C 1
ATOM 859 O O . ASN A 1 103 ? -15.548 3.613 18.468 1.00 86.31 103 ASN A O 1
ATOM 863 N N . LEU A 1 104 ? -14.502 2.436 16.861 1.00 83.12 104 LEU A N 1
ATOM 864 C CA . LEU A 1 104 ? -15.561 1.431 16.710 1.00 83.12 104 LEU A CA 1
ATOM 865 C C . LEU A 1 104 ? -15.764 0.639 18.011 1.00 83.12 104 LEU A C 1
ATOM 867 O O . LEU A 1 104 ? -16.874 0.606 18.537 1.00 83.12 104 LEU A O 1
ATOM 871 N N . ARG A 1 105 ? -14.683 0.115 18.604 1.00 77.50 105 ARG A N 1
ATOM 872 C CA . ARG A 1 105 ? -14.733 -0.617 19.887 1.00 77.50 105 ARG A CA 1
ATOM 873 C C . ARG A 1 105 ? -15.222 0.236 21.061 1.00 77.50 105 ARG A C 1
ATOM 875 O O . ARG A 1 105 ? -15.762 -0.296 22.026 1.00 77.50 105 ARG A O 1
ATOM 882 N N . GLY A 1 106 ? -14.989 1.546 21.013 1.00 75.69 106 GLY A N 1
ATOM 883 C CA . GLY A 1 106 ? -15.477 2.493 22.015 1.00 75.69 106 GLY A CA 1
ATOM 884 C C . GLY A 1 106 ? -16.975 2.785 21.906 1.00 75.69 106 GLY A C 1
ATOM 885 O O . GLY A 1 106 ? -17.581 3.115 22.916 1.00 75.69 106 GLY A O 1
ATOM 886 N N . SER A 1 107 ? -17.566 2.648 20.714 1.00 70.06 107 SER A N 1
ATOM 887 C CA . SER A 1 107 ? -18.999 2.885 20.469 1.00 70.06 107 SER A CA 1
ATOM 888 C C . SER A 1 107 ? -19.912 1.709 20.831 1.00 70.06 107 SER A C 1
ATOM 890 O O . SER A 1 107 ? -21.120 1.885 20.941 1.00 70.06 107 SER A O 1
ATOM 892 N N . GLU A 1 108 ? -19.341 0.516 21.016 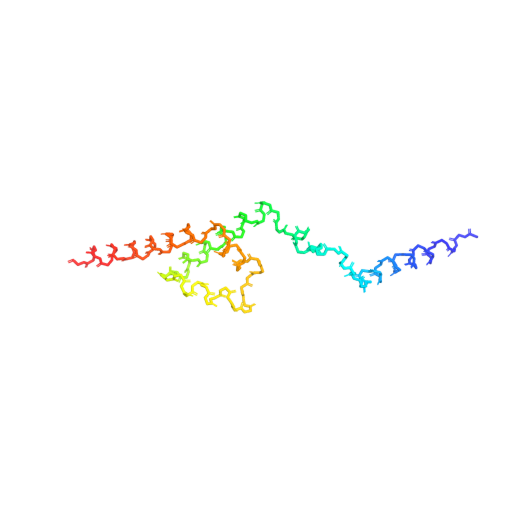1.00 63.66 108 GLU A N 1
ATOM 893 C CA . GLU A 1 108 ? -20.061 -0.709 21.397 1.00 63.66 108 GLU A CA 1
ATOM 894 C C . GLU A 1 108 ? -20.200 -0.885 22.923 1.00 63.66 108 GLU A C 1
ATOM 896 O O . GLU A 1 108 ? -20.774 -1.874 23.380 1.00 63.66 108 GLU A O 1
ATOM 901 N N . LYS A 1 109 ? -19.662 0.051 23.714 1.00 52.62 109 LYS A N 1
ATOM 902 C CA . LYS A 1 109 ? -19.757 0.087 25.181 1.00 52.62 109 LYS A CA 1
ATOM 903 C C . LYS A 1 109 ? -20.745 1.148 25.639 1.00 52.62 109 LYS A C 1
ATOM 905 O O . LYS A 1 109 ? -21.430 0.874 26.647 1.00 52.62 109 LYS A O 1
#